Protein AF-A0A0B4X279-F1 (afdb_monomer)

Organism: NCBI:txid1041138

Secondary structure (DSSP, 8-state):
-HHHHHHHS-----S-HHHHHHHHHHHTTT--HHHHHHHHHHHHTTTTSSSSPPPHHHHHHHHHHHHHHHHHHHHHHHHHHHHH---S--TTPPPPPHHHHHHHHHHHHHHHHHHHHT-S-------PPPPPP----TTSS-----HHHHHHHHHHHHHHHHHHHHHHTT---PPP-

pLDDT: mean 76.98, std 12.88, range [5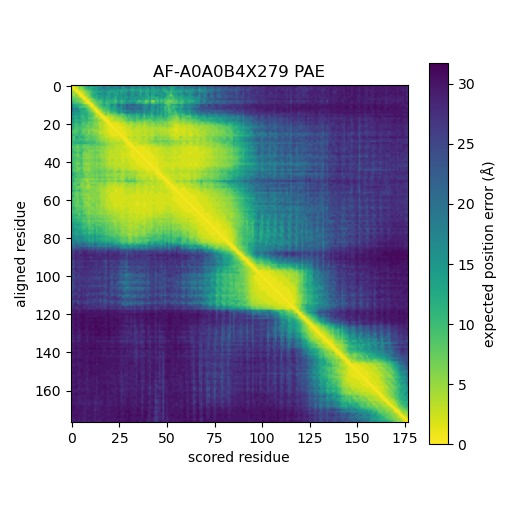1.72, 93.5]

Structure (mmCIF, N/CA/C/O backbone):
data_AF-A0A0B4X279-F1
#
_entry.id   AF-A0A0B4X279-F1
#
loop_
_atom_site.group_PDB
_atom_site.id
_atom_site.type_symbol
_atom_site.label_atom_id
_atom_site.label_alt_id
_atom_site.label_comp_id
_atom_site.label_asym_id
_atom_site.label_entity_id
_atom_site.label_seq_id
_atom_site.pdbx_PDB_ins_code
_atom_site.Cartn_x
_atom_site.Cartn_y
_atom_site.Cartn_z
_atom_site.occupancy
_atom_site.B_iso_or_equiv
_atom_site.auth_seq_id
_atom_site.auth_comp_id
_atom_site.auth_asym_id
_atom_site.auth_atom_id
_atom_site.pdbx_PDB_model_num
ATOM 1 N N . MET A 1 1 ? 5.370 2.046 22.068 1.00 52.22 1 MET A N 1
ATOM 2 C CA . MET A 1 1 ? 4.303 2.571 21.185 1.00 52.22 1 MET A CA 1
ATOM 3 C C . MET A 1 1 ? 2.915 2.264 21.729 1.00 52.22 1 MET A C 1
ATOM 5 O O . MET A 1 1 ? 2.172 3.201 21.957 1.00 52.22 1 MET A O 1
ATOM 9 N N . LEU A 1 2 ? 2.597 1.002 22.043 1.00 52.59 2 LEU A N 1
ATOM 10 C CA . LEU A 1 2 ? 1.295 0.583 22.602 1.00 52.59 2 LEU A CA 1
ATOM 11 C C . LEU A 1 2 ? 0.854 1.378 23.853 1.00 52.59 2 LEU A C 1
ATOM 13 O O . LEU A 1 2 ? -0.317 1.694 24.013 1.00 52.59 2 LEU A O 1
ATOM 17 N N . THR A 1 3 ? 1.808 1.765 24.703 1.00 53.97 3 THR A N 1
ATOM 18 C CA . THR A 1 3 ? 1.578 2.544 25.930 1.00 53.97 3 THR A CA 1
ATOM 19 C C . THR A 1 3 ? 1.065 3.963 25.702 1.00 53.97 3 THR A C 1
ATOM 21 O O . THR A 1 3 ? 0.387 4.492 26.574 1.00 53.97 3 THR A O 1
ATOM 24 N N . ARG A 1 4 ? 1.363 4.588 24.555 1.00 55.28 4 ARG A N 1
ATOM 25 C CA . ARG A 1 4 ? 0.932 5.966 24.273 1.00 55.28 4 ARG A CA 1
ATOM 26 C C . ARG A 1 4 ? -0.546 6.007 23.888 1.00 55.28 4 ARG A C 1
ATOM 28 O O . ARG A 1 4 ? -1.296 6.795 24.445 1.00 55.28 4 ARG A O 1
ATOM 35 N N . LEU A 1 5 ? -0.958 5.058 23.049 1.00 56.53 5 LEU A N 1
ATOM 36 C CA . LEU A 1 5 ? -2.343 4.866 22.617 1.00 56.53 5 LEU A CA 1
ATOM 37 C C . LEU A 1 5 ? -3.265 4.505 23.800 1.00 56.53 5 LEU A C 1
ATOM 39 O O . LEU A 1 5 ? -4.400 4.958 23.867 1.00 56.53 5 LEU A O 1
ATOM 43 N N . LEU A 1 6 ? -2.751 3.758 24.783 1.00 54.53 6 LEU A N 1
ATOM 44 C CA . LEU A 1 6 ? -3.478 3.402 26.009 1.00 54.53 6 LEU A CA 1
ATOM 45 C C . LEU A 1 6 ? -3.715 4.581 26.973 1.00 54.53 6 LEU A C 1
ATOM 47 O O . LEU A 1 6 ? -4.629 4.508 27.787 1.00 54.53 6 LEU A O 1
ATOM 51 N N . ALA A 1 7 ? -2.906 5.643 26.919 1.00 56.16 7 ALA A N 1
ATOM 52 C CA . ALA A 1 7 ? -2.962 6.734 27.898 1.00 56.16 7 ALA A CA 1
ATOM 53 C C . ALA A 1 7 ? -3.964 7.846 27.536 1.00 56.16 7 ALA A C 1
ATOM 55 O O . ALA A 1 7 ? -4.351 8.623 28.404 1.00 56.16 7 ALA A O 1
ATOM 56 N N . THR A 1 8 ? -4.354 7.957 26.262 1.00 61.91 8 THR A N 1
ATOM 57 C CA . THR A 1 8 ? -5.092 9.126 25.746 1.00 61.91 8 THR A CA 1
ATOM 58 C C . THR A 1 8 ? -6.602 8.905 25.650 1.00 61.91 8 THR A C 1
ATOM 60 O O . THR A 1 8 ? -7.356 9.874 25.664 1.00 61.91 8 THR A O 1
ATOM 63 N N . TYR A 1 9 ? -7.065 7.654 25.577 1.00 64.69 9 TYR A N 1
ATOM 64 C CA . TYR A 1 9 ? -8.469 7.358 25.296 1.00 64.69 9 TYR A CA 1
ATOM 65 C C . TYR A 1 9 ? -9.236 6.857 26.530 1.00 64.69 9 TYR A C 1
ATOM 67 O O . TYR A 1 9 ? -8.739 5.977 27.239 1.00 64.69 9 TYR A O 1
ATOM 75 N N . PRO A 1 10 ? -10.477 7.334 26.770 1.00 65.56 10 PRO A N 1
ATOM 76 C CA . PRO A 1 10 ? -11.383 6.701 27.719 1.00 65.56 10 PRO A CA 1
ATOM 77 C C . PRO A 1 10 ? -11.585 5.236 27.316 1.00 65.56 10 PRO A C 1
ATOM 79 O O . PRO A 1 10 ? -12.093 4.912 26.236 1.00 65.56 10 PRO A O 1
ATOM 82 N N . CYS A 1 11 ? -11.119 4.335 28.179 1.00 59.69 11 CYS A N 1
ATOM 83 C CA . CYS A 1 11 ? -11.141 2.906 27.919 1.00 59.69 11 CYS A CA 1
ATOM 84 C C . CYS A 1 11 ? -12.588 2.401 27.886 1.00 59.69 11 CYS A C 1
ATOM 86 O O . CYS A 1 11 ? -13.308 2.501 28.879 1.00 59.69 11 CYS A O 1
ATOM 88 N N . ARG A 1 12 ? -12.984 1.725 26.800 1.00 57.84 12 ARG A N 1
ATOM 89 C CA . ARG A 1 12 ? -13.910 0.595 26.950 1.00 57.84 12 ARG A CA 1
ATOM 90 C C . ARG A 1 12 ? -13.138 -0.440 27.756 1.00 57.84 12 ARG A C 1
ATOM 92 O O . ARG A 1 12 ? -12.231 -1.046 27.197 1.00 57.84 12 ARG A O 1
ATOM 99 N N . ALA A 1 13 ? -13.394 -0.546 29.059 1.00 54.19 13 ALA A N 1
ATOM 100 C CA . ALA A 1 13 ? -12.680 -1.472 29.932 1.00 54.19 13 ALA A CA 1
ATOM 101 C C . ALA A 1 13 ? -12.715 -2.880 29.312 1.00 54.19 13 ALA A C 1
ATOM 103 O O . ALA A 1 13 ? -13.797 -3.465 29.210 1.00 54.19 13 ALA A O 1
ATOM 104 N N . PRO A 1 14 ? -11.579 -3.418 28.834 1.00 60.72 14 PRO A N 1
ATOM 105 C CA . PRO A 1 14 ? -11.569 -4.774 28.336 1.00 60.72 14 PRO A CA 1
ATOM 106 C C . PRO A 1 14 ? -11.677 -5.699 29.544 1.00 60.72 14 PRO A C 1
ATOM 108 O O . PRO A 1 14 ? -10.867 -5.620 30.465 1.00 60.72 14 PRO A O 1
ATOM 111 N N . SER A 1 15 ? -12.682 -6.571 29.540 1.00 64.31 15 SER A N 1
ATOM 112 C CA . SER A 1 15 ? -12.914 -7.529 30.624 1.00 64.31 15 SER A CA 1
ATOM 113 C C . SER A 1 15 ? -11.709 -8.452 30.850 1.00 64.31 15 SER A C 1
ATOM 115 O O . SER A 1 15 ? -11.505 -8.913 31.967 1.00 64.31 15 SER A O 1
ATOM 117 N N . ASP A 1 16 ? -10.889 -8.681 29.812 1.00 70.75 16 ASP A N 1
ATOM 118 C CA . ASP A 1 16 ? -9.651 -9.453 29.906 1.00 70.75 16 ASP A CA 1
ATOM 119 C C . ASP A 1 16 ? -8.557 -8.947 28.939 1.00 70.75 16 ASP A C 1
ATOM 121 O O . ASP A 1 16 ? -8.625 -9.106 27.715 1.00 70.75 16 ASP A O 1
ATOM 125 N N . PHE A 1 17 ? -7.496 -8.347 29.487 1.00 67.06 17 PHE A N 1
ATOM 126 C CA . PHE A 1 17 ? -6.356 -7.843 28.710 1.00 67.06 17 PHE A CA 1
ATOM 127 C C . PHE A 1 17 ? -5.550 -8.954 28.016 1.00 67.06 17 PHE A C 1
ATOM 129 O O . PHE A 1 17 ? -4.845 -8.677 27.038 1.00 67.06 17 PHE A O 1
ATOM 136 N N . ARG A 1 18 ? -5.650 -10.208 28.484 1.00 74.69 18 ARG A N 1
ATOM 137 C CA . ARG A 1 18 ? -4.920 -11.352 27.908 1.00 74.69 18 ARG A CA 1
ATOM 138 C C . ARG A 1 18 ? -5.432 -11.714 26.517 1.00 74.69 18 ARG A C 1
ATOM 140 O O . ARG A 1 18 ? -4.642 -12.148 25.686 1.00 74.69 18 ARG A O 1
ATOM 147 N N . LEU A 1 19 ? -6.717 -11.480 26.256 1.00 75.56 19 LEU A N 1
ATOM 148 C CA . LEU A 1 19 ? -7.356 -11.726 24.960 1.00 75.56 19 LEU A CA 1
ATOM 149 C C . LEU A 1 19 ? -7.201 -10.539 24.005 1.00 75.56 19 LEU A C 1
ATOM 151 O O . LEU A 1 19 ? -7.078 -10.705 22.793 1.00 75.56 19 LEU A O 1
ATOM 155 N N . VAL A 1 20 ? -7.152 -9.330 24.557 1.00 77.12 20 VAL A N 1
ATOM 156 C CA . VAL A 1 20 ? -7.098 -8.097 23.769 1.00 77.12 20 VAL A CA 1
ATOM 157 C C . VAL A 1 20 ? -5.705 -7.842 23.193 1.00 77.12 20 VAL A C 1
ATOM 159 O O . VAL A 1 20 ? -5.577 -7.422 22.042 1.00 77.12 20 VAL A O 1
ATOM 162 N N . LYS A 1 21 ? -4.641 -8.135 23.948 1.00 81.75 21 LYS A N 1
ATOM 163 C CA . LYS A 1 21 ? -3.261 -7.905 23.494 1.00 81.75 21 LYS A CA 1
ATOM 164 C C . LYS A 1 21 ? -2.910 -8.682 22.208 1.00 81.75 21 LYS A C 1
ATOM 166 O O . LYS A 1 21 ? -2.405 -8.039 21.288 1.00 81.75 21 LYS A O 1
ATOM 171 N N . PRO A 1 22 ? -3.186 -9.997 22.077 1.00 87.38 22 PRO A N 1
ATOM 172 C CA . PRO A 1 22 ? -2.957 -10.729 20.830 1.00 87.38 22 PRO A CA 1
ATOM 173 C C . PRO A 1 22 ? -3.693 -10.129 19.628 1.00 87.38 22 PRO A C 1
ATOM 175 O O . PRO A 1 22 ? -3.098 -10.001 18.561 1.00 87.38 22 PRO A O 1
ATOM 178 N N . ALA A 1 23 ? -4.940 -9.685 19.810 1.00 84.88 23 ALA A N 1
ATOM 179 C CA . ALA A 1 23 ? -5.727 -9.090 18.733 1.00 84.88 23 ALA A CA 1
ATOM 180 C C . ALA A 1 23 ? -5.094 -7.792 18.195 1.00 84.88 23 ALA A C 1
ATOM 182 O O . ALA A 1 23 ? -5.003 -7.605 16.982 1.00 84.88 23 ALA A O 1
ATOM 183 N N . TYR A 1 24 ? -4.578 -6.922 19.071 1.00 86.38 24 TYR A N 1
ATOM 184 C CA . TYR A 1 24 ? -3.820 -5.743 18.630 1.00 86.38 24 TYR A CA 1
ATOM 185 C C . TYR A 1 24 ? -2.495 -6.111 17.960 1.00 86.38 24 TYR A C 1
ATOM 187 O O . TYR A 1 24 ? -2.127 -5.489 16.967 1.00 86.38 24 TYR A O 1
ATOM 195 N N . MET A 1 25 ? -1.778 -7.118 18.471 1.00 88.31 25 MET A N 1
ATOM 196 C CA . MET A 1 25 ? -0.530 -7.579 17.849 1.00 88.31 25 MET A CA 1
ATOM 197 C C . MET A 1 25 ? -0.771 -8.087 16.424 1.00 88.31 25 MET A C 1
ATOM 199 O O . MET A 1 25 ? 0.003 -7.758 15.530 1.00 88.31 25 MET A O 1
ATOM 203 N N . GLN A 1 26 ? -1.868 -8.814 16.202 1.00 88.62 26 GLN A N 1
ATOM 204 C CA . GLN A 1 26 ? -2.280 -9.272 14.876 1.00 88.62 26 GLN A CA 1
ATOM 205 C C . GLN A 1 26 ? -2.682 -8.103 13.964 1.00 88.62 26 GLN A C 1
ATOM 207 O O . GLN A 1 26 ? -2.281 -8.059 12.804 1.00 88.62 26 GLN A O 1
ATOM 212 N N . ALA A 1 27 ? -3.411 -7.109 14.482 1.00 87.38 27 ALA A N 1
ATOM 213 C CA . ALA A 1 27 ? -3.758 -5.912 13.713 1.00 87.38 27 ALA A CA 1
ATOM 214 C C . ALA A 1 27 ? -2.510 -5.146 13.229 1.00 87.38 27 ALA A C 1
ATOM 216 O O . ALA A 1 27 ? -2.494 -4.623 12.114 1.00 87.38 27 ALA A O 1
ATOM 217 N N . MET A 1 28 ? -1.444 -5.129 14.034 1.00 87.81 28 MET A N 1
ATOM 218 C CA . MET A 1 28 ? -0.168 -4.482 13.704 1.00 87.81 28 MET A CA 1
ATOM 219 C C . MET A 1 28 ? 0.800 -5.377 12.914 1.00 87.81 28 MET A C 1
ATOM 221 O O . MET A 1 28 ? 1.911 -4.947 12.592 1.00 87.81 28 MET A O 1
ATOM 225 N N . GLU A 1 29 ? 0.420 -6.610 12.579 1.00 88.75 29 GLU A N 1
ATOM 226 C CA . GLU A 1 29 ? 1.303 -7.521 11.859 1.00 88.75 29 GLU A CA 1
ATOM 227 C C . GLU A 1 29 ? 1.608 -6.987 10.446 1.00 88.75 29 GLU A C 1
ATOM 229 O O . GLU A 1 29 ? 0.699 -6.642 9.681 1.00 88.75 29 GLU A O 1
ATOM 234 N N . LYS A 1 30 ? 2.907 -6.935 10.103 1.00 86.00 30 LYS A N 1
ATOM 235 C CA . LYS A 1 30 ? 3.452 -6.437 8.820 1.00 86.00 30 LYS A CA 1
ATOM 236 C C . LYS A 1 30 ? 3.119 -4.969 8.517 1.00 86.00 30 LYS A C 1
ATOM 238 O O . LYS A 1 30 ? 3.164 -4.548 7.363 1.00 86.00 30 LYS A O 1
ATOM 243 N N . VAL A 1 31 ? 2.820 -4.178 9.545 1.00 86.44 31 VAL A N 1
ATOM 244 C CA . VAL A 1 31 ? 2.553 -2.743 9.413 1.00 86.44 31 VAL A CA 1
ATOM 245 C C . VAL A 1 31 ? 3.850 -1.947 9.567 1.00 86.44 31 VAL A C 1
ATOM 247 O O . VAL A 1 31 ? 4.677 -2.239 10.430 1.00 86.44 31 VAL A O 1
ATOM 250 N N . SER A 1 32 ? 4.042 -0.923 8.730 1.00 88.25 32 SER A N 1
ATOM 251 C CA . SER A 1 32 ? 5.176 -0.006 8.865 1.00 88.25 32 SER A CA 1
ATOM 252 C C . SER A 1 32 ? 4.962 0.962 10.032 1.00 88.25 32 SER A C 1
ATOM 254 O O . SER A 1 32 ? 3.840 1.373 10.331 1.00 88.25 32 SER A O 1
ATOM 256 N N . GLN A 1 33 ? 6.047 1.394 10.675 1.00 89.12 33 GLN A N 1
ATOM 257 C CA . GLN A 1 33 ? 5.966 2.369 11.766 1.00 89.12 33 GLN A CA 1
ATOM 258 C C . GLN A 1 33 ? 5.299 3.687 11.323 1.00 89.12 33 GLN A C 1
ATOM 260 O O . GLN A 1 33 ? 4.555 4.289 12.092 1.00 89.12 33 GLN A O 1
ATOM 265 N N . TYR A 1 34 ? 5.519 4.099 10.070 1.00 89.81 34 TYR A N 1
ATOM 266 C CA . TYR A 1 34 ? 4.869 5.265 9.468 1.00 89.81 34 TYR A CA 1
ATOM 267 C C . TYR A 1 34 ? 3.342 5.123 9.427 1.00 89.81 34 TYR A C 1
ATOM 269 O O . TYR A 1 34 ? 2.631 6.027 9.862 1.00 89.81 34 TYR A O 1
ATOM 277 N N . ALA A 1 35 ? 2.841 3.976 8.957 1.00 89.94 35 ALA A N 1
ATOM 278 C CA . ALA A 1 35 ? 1.406 3.735 8.847 1.00 89.94 35 ALA A CA 1
ATOM 279 C C . ALA A 1 35 ? 0.715 3.764 10.214 1.00 89.94 35 ALA A C 1
ATOM 281 O O . ALA A 1 35 ? -0.380 4.305 10.338 1.00 89.94 35 ALA A O 1
ATOM 282 N N . L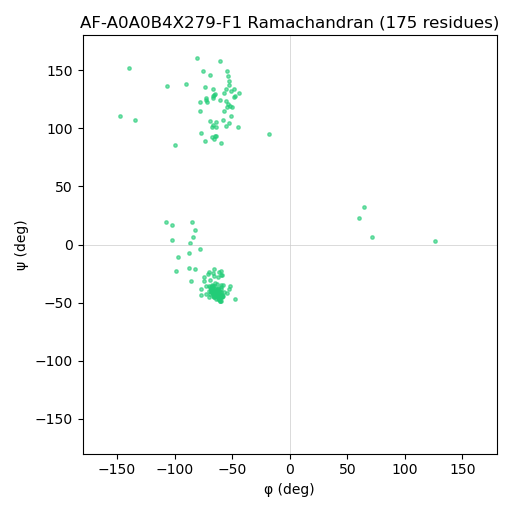EU A 1 36 ? 1.380 3.239 11.247 1.00 90.69 36 LEU A N 1
ATOM 283 C CA . LEU A 1 36 ? 0.864 3.271 12.612 1.00 90.69 36 LEU A CA 1
ATOM 284 C C . LEU A 1 36 ? 0.755 4.706 13.152 1.00 90.69 36 LEU A C 1
ATOM 286 O O . LEU A 1 36 ? -0.268 5.053 13.735 1.00 90.69 36 LEU A O 1
ATOM 290 N N . PHE A 1 37 ? 1.772 5.544 12.935 1.00 91.12 37 PHE A N 1
ATOM 291 C CA . PHE A 1 37 ? 1.756 6.935 13.401 1.00 91.12 37 PHE A CA 1
ATOM 292 C C . PHE A 1 37 ? 0.708 7.794 12.695 1.00 91.12 37 PHE A C 1
ATOM 294 O O . PHE A 1 37 ? 0.016 8.579 13.341 1.00 91.12 37 PHE A O 1
ATOM 301 N N . GLU A 1 38 ? 0.572 7.659 11.377 1.00 92.31 38 GLU A N 1
ATOM 302 C CA . GLU A 1 38 ? -0.458 8.389 10.635 1.00 92.31 38 GLU A CA 1
ATOM 303 C C . GLU A 1 38 ? -1.865 7.882 10.978 1.00 92.31 38 GLU A C 1
ATOM 305 O O . GLU A 1 38 ? -2.784 8.685 11.134 1.00 92.31 38 GLU A O 1
ATOM 310 N N . ALA A 1 39 ? -2.044 6.573 11.193 1.00 91.38 39 ALA A N 1
ATOM 311 C CA . ALA A 1 39 ? -3.309 6.035 11.688 1.00 91.38 39 ALA A CA 1
ATOM 312 C C . ALA A 1 39 ? -3.652 6.601 13.077 1.00 91.38 39 ALA A C 1
ATOM 314 O O . ALA A 1 39 ? -4.757 7.101 13.275 1.00 91.38 39 ALA A O 1
ATOM 315 N N . GLU A 1 40 ? -2.700 6.615 14.016 1.00 88.88 40 GLU A N 1
ATOM 316 C CA . GLU A 1 40 ? -2.869 7.223 15.344 1.00 88.88 40 GLU A CA 1
ATOM 317 C C . GLU A 1 40 ? -3.233 8.712 15.241 1.00 88.88 40 GLU A C 1
ATOM 319 O O . GLU A 1 40 ? -4.160 9.181 15.905 1.00 88.88 40 GLU A O 1
ATOM 324 N N . ARG A 1 41 ? -2.557 9.468 14.368 1.00 90.50 41 ARG A N 1
ATOM 325 C CA . ARG A 1 41 ? -2.855 10.885 14.128 1.00 90.50 41 ARG A CA 1
ATOM 326 C C . ARG A 1 41 ? -4.286 11.094 13.632 1.00 90.50 41 ARG A C 1
ATOM 328 O O . ARG A 1 41 ? -4.966 11.995 14.120 1.00 90.50 41 ARG A O 1
ATOM 335 N N . ARG A 1 42 ? -4.759 10.269 12.696 1.00 90.50 42 ARG A N 1
ATOM 336 C CA . ARG A 1 42 ? -6.125 10.358 12.152 1.00 90.50 42 ARG A CA 1
ATOM 337 C C . ARG A 1 42 ? -7.177 9.978 13.190 1.00 90.50 42 ARG A C 1
ATOM 339 O O . ARG A 1 42 ? -8.188 10.664 13.306 1.00 90.50 42 ARG A O 1
ATOM 346 N N . ILE A 1 43 ? -6.924 8.946 13.994 1.00 89.31 43 ILE A N 1
ATOM 347 C CA . ILE A 1 43 ? -7.818 8.557 15.095 1.00 89.31 43 ILE A CA 1
ATOM 348 C C . ILE A 1 43 ? -7.912 9.693 16.128 1.00 89.31 43 ILE A C 1
ATOM 350 O O . ILE A 1 43 ? -9.013 10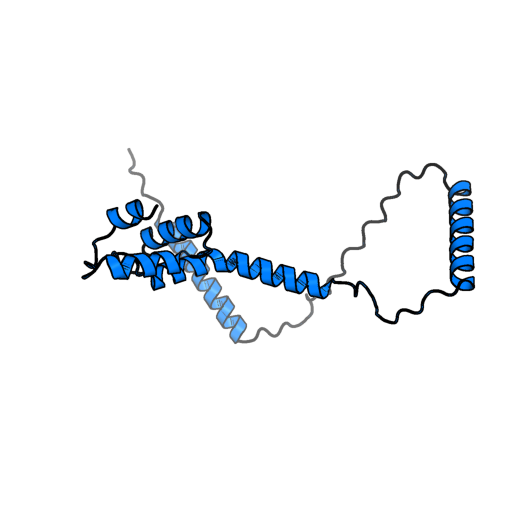.040 16.552 1.00 89.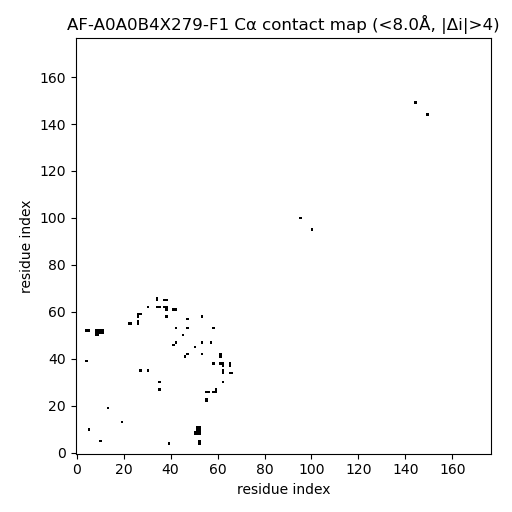31 43 ILE A O 1
ATOM 354 N N . ASN A 1 44 ? -6.796 10.350 16.462 1.00 86.69 44 ASN A N 1
ATOM 355 C CA . ASN A 1 44 ? -6.787 11.546 17.317 1.00 86.69 44 ASN A CA 1
ATOM 356 C C . ASN A 1 44 ? -7.564 12.730 16.710 1.00 86.69 44 ASN A C 1
ATOM 358 O O . ASN A 1 44 ? -8.126 13.540 17.440 1.00 86.69 44 ASN A O 1
ATOM 362 N N . GLN A 1 45 ? -7.649 12.814 15.381 1.00 89.56 45 GLN A N 1
ATOM 363 C CA . GLN A 1 45 ? -8.463 13.793 14.650 1.00 89.56 45 GLN A CA 1
ATOM 364 C C . GLN A 1 45 ? -9.927 13.355 14.472 1.00 89.56 45 GLN A C 1
ATOM 366 O O . GLN A 1 45 ? -10.631 13.889 13.617 1.00 89.56 45 GLN A O 1
ATOM 371 N N . ASN A 1 46 ? -10.398 12.402 15.280 1.00 87.00 46 ASN A N 1
ATOM 372 C CA . ASN A 1 46 ? -11.767 11.892 15.264 1.0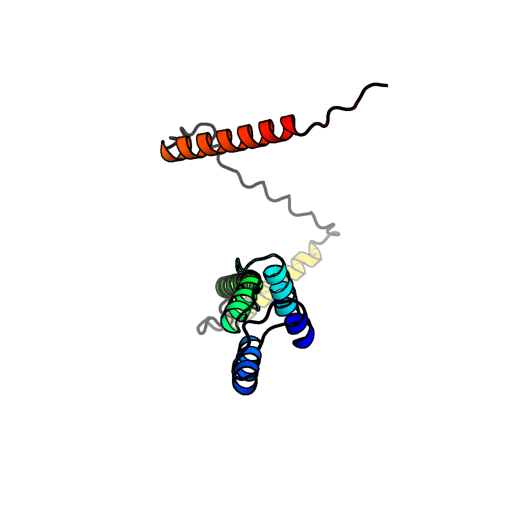0 87.00 46 ASN A CA 1
ATOM 373 C C . ASN A 1 46 ? -12.159 11.160 13.961 1.00 87.00 46 ASN A C 1
ATOM 375 O O . ASN A 1 46 ? -13.326 11.162 13.574 1.00 87.00 46 ASN A O 1
ATOM 379 N N . ALA A 1 47 ? -11.216 10.486 13.289 1.00 87.50 47 ALA A N 1
ATOM 380 C CA . ALA A 1 47 ? -11.516 9.706 12.078 1.00 87.50 47 ALA A CA 1
ATOM 381 C C . ALA A 1 47 ? -12.503 8.543 12.305 1.00 87.50 47 ALA A C 1
ATOM 383 O O . ALA A 1 47 ? -13.160 8.112 11.362 1.00 87.50 47 ALA A O 1
ATOM 384 N N . LEU A 1 48 ? -12.617 8.039 13.539 1.00 86.00 48 LEU A N 1
ATOM 385 C CA . LEU A 1 48 ? -13.568 6.980 13.903 1.00 86.00 48 LEU A CA 1
ATOM 386 C C . LEU A 1 48 ? -14.951 7.517 14.304 1.00 86.00 48 LEU A C 1
ATOM 388 O O . LEU A 1 48 ? -15.874 6.737 14.515 1.00 86.00 48 LEU A O 1
ATOM 392 N N . GLY A 1 49 ? -15.109 8.840 14.432 1.00 86.62 49 GLY A N 1
ATOM 393 C CA . GLY A 1 49 ? -16.358 9.465 14.874 1.00 86.62 49 GLY A CA 1
ATOM 394 C C . GLY A 1 49 ? -16.680 9.263 16.359 1.00 86.62 49 GLY A C 1
ATOM 395 O O . GLY A 1 49 ? -17.759 9.651 16.805 1.00 86.62 49 GLY A O 1
ATOM 396 N N . HIS A 1 50 ? -15.765 8.676 17.134 1.00 84.69 50 HIS A N 1
ATOM 397 C CA . HIS A 1 50 ? -15.907 8.491 18.570 1.00 84.69 50 HIS A CA 1
ATOM 398 C C . HIS A 1 50 ? -14.602 8.759 19.324 1.00 84.69 50 HIS A C 1
ATOM 400 O O . HIS A 1 50 ? -13.506 8.496 18.833 1.00 84.69 50 HIS A O 1
ATOM 406 N N . GLY A 1 51 ? -14.734 9.189 20.580 1.00 80.62 51 GLY A N 1
ATOM 407 C CA . GLY A 1 51 ? -13.607 9.396 21.493 1.00 80.62 51 GLY A CA 1
ATOM 408 C C . GLY A 1 51 ? -13.133 8.138 22.225 1.00 80.62 51 GLY A C 1
ATOM 409 O O . GLY A 1 51 ? -12.317 8.257 23.127 1.00 80.62 51 GLY A O 1
ATOM 410 N N . PHE A 1 52 ? -13.653 6.948 21.909 1.00 82.69 52 PHE A N 1
ATOM 411 C CA . PHE A 1 52 ? -13.223 5.696 22.546 1.00 82.69 52 PHE A CA 1
ATOM 412 C C . PHE A 1 52 ? -11.927 5.145 21.955 1.00 82.69 52 PHE A C 1
ATOM 414 O O . PHE A 1 52 ? -11.567 5.445 20.817 1.00 82.69 52 PHE A O 1
ATOM 421 N N . MET A 1 53 ? -11.270 4.276 22.728 1.00 83.81 53 MET A N 1
ATOM 422 C CA . MET A 1 53 ? -10.104 3.523 22.270 1.00 83.81 53 MET A CA 1
ATOM 423 C C . MET A 1 53 ? -10.448 2.704 21.009 1.00 83.81 53 MET A C 1
ATOM 425 O O . MET A 1 53 ? -11.458 1.994 21.026 1.00 83.81 53 MET A O 1
ATOM 429 N N . PRO A 1 54 ? -9.635 2.783 19.936 1.00 87.75 54 PRO A N 1
ATOM 430 C CA . PRO A 1 54 ? -9.914 2.090 18.682 1.00 87.75 54 PRO A CA 1
ATOM 431 C C . PRO A 1 54 ? -9.813 0.584 18.876 1.00 87.75 54 PRO A C 1
ATOM 433 O O . PRO A 1 54 ? -8.787 0.104 19.337 1.00 87.75 54 PRO A O 1
ATOM 436 N N . SER A 1 55 ? -10.828 -0.179 18.485 1.00 88.56 55 SER A N 1
ATOM 437 C CA . SER A 1 55 ? -10.735 -1.640 18.450 1.00 88.56 55 SER A CA 1
ATOM 438 C C . SER A 1 55 ? -9.619 -2.109 17.497 1.00 88.56 55 SER A C 1
ATOM 440 O O . SER A 1 55 ? -9.252 -1.385 16.566 1.00 88.56 55 SER A O 1
ATOM 442 N N . PRO A 1 56 ? -9.082 -3.335 17.663 1.00 88.75 56 PRO A N 1
ATOM 443 C CA . PRO A 1 56 ? -8.057 -3.867 16.762 1.00 88.75 56 PRO A CA 1
ATOM 444 C C . PRO A 1 56 ? -8.455 -3.806 15.277 1.00 88.75 56 PRO A C 1
ATOM 446 O O . PRO A 1 56 ? -7.628 -3.481 14.427 1.00 88.75 56 PRO A O 1
ATOM 449 N N . SER A 1 57 ? -9.731 -4.058 14.970 1.00 89.00 57 SER A N 1
ATOM 450 C CA . SER A 1 57 ? -10.282 -3.995 13.613 1.00 89.00 57 SER A CA 1
ATOM 451 C C . SER A 1 57 ? -10.341 -2.566 13.071 1.00 89.00 57 SER A C 1
ATOM 453 O O . SER A 1 57 ? -9.979 -2.330 11.921 1.00 89.00 57 SER A O 1
ATOM 455 N N . GLU A 1 58 ? -10.752 -1.599 13.897 1.00 90.75 58 GLU A N 1
ATOM 456 C CA . GLU A 1 58 ? -10.777 -0.177 13.524 1.00 90.75 58 GLU A CA 1
ATOM 457 C C . GLU A 1 58 ? -9.364 0.360 13.295 1.00 90.75 58 GLU A C 1
ATOM 459 O O . GLU A 1 58 ? -9.118 1.043 12.301 1.00 90.75 58 GLU A O 1
ATOM 464 N N . LEU A 1 59 ? -8.416 -0.000 14.167 1.00 90.38 59 LEU A N 1
ATOM 465 C CA . LEU A 1 59 ? -7.008 0.343 13.990 1.00 90.38 59 LEU A CA 1
ATOM 466 C C . LEU A 1 59 ? -6.476 -0.227 12.671 1.00 90.38 59 LEU A C 1
ATOM 468 O O . LEU A 1 59 ? -5.820 0.491 11.916 1.00 90.38 59 LEU A O 1
ATOM 472 N N . ARG A 1 60 ? -6.796 -1.492 12.366 1.00 92.44 60 ARG A N 1
ATOM 473 C CA . ARG A 1 60 ? -6.393 -2.115 11.104 1.00 92.44 60 ARG A CA 1
ATOM 474 C C . ARG A 1 60 ? -6.981 -1.390 9.897 1.00 92.44 60 ARG A C 1
ATOM 476 O O . ARG A 1 60 ? -6.239 -1.078 8.974 1.00 92.44 60 ARG A O 1
ATOM 483 N N . GLY A 1 61 ? -8.270 -1.057 9.935 1.00 92.25 61 GLY A N 1
ATOM 484 C CA . GLY A 1 61 ? -8.924 -0.310 8.862 1.00 92.25 61 GLY A CA 1
ATOM 485 C C . GLY A 1 61 ? -8.283 1.059 8.613 1.00 92.25 61 GLY A C 1
ATOM 486 O O . GLY A 1 61 ? -8.069 1.438 7.463 1.00 92.25 61 GLY A O 1
ATOM 487 N N . GLN A 1 62 ? -7.901 1.781 9.672 1.00 92.44 62 GLN A N 1
ATOM 488 C CA . GLN A 1 62 ? -7.207 3.069 9.532 1.00 92.44 62 GLN A CA 1
ATOM 489 C C . GLN A 1 62 ? -5.794 2.916 8.961 1.00 92.44 62 GLN A C 1
ATOM 491 O O . GLN A 1 62 ? -5.381 3.712 8.118 1.00 92.44 62 GLN A O 1
ATOM 496 N N . ILE A 1 63 ? -5.066 1.879 9.378 1.00 92.81 63 ILE A N 1
ATOM 497 C CA . ILE A 1 63 ? -3.755 1.540 8.816 1.00 92.81 63 ILE A CA 1
ATOM 498 C C . ILE A 1 63 ? -3.878 1.224 7.321 1.00 92.81 63 ILE A C 1
ATOM 500 O O . ILE A 1 63 ? -3.127 1.775 6.515 1.00 92.81 63 ILE A O 1
ATOM 504 N N . ASP A 1 64 ? -4.837 0.380 6.941 1.00 92.88 64 ASP A N 1
ATOM 505 C CA . ASP A 1 64 ? -5.052 -0.008 5.547 1.00 92.88 64 ASP A CA 1
ATOM 506 C C . ASP A 1 64 ? -5.443 1.213 4.694 1.00 92.88 64 ASP A C 1
ATOM 508 O O . ASP A 1 64 ? -4.917 1.386 3.595 1.00 92.88 64 ASP A O 1
ATOM 512 N N . HIS A 1 65 ? -6.259 2.126 5.227 1.00 92.81 65 HIS A N 1
ATOM 513 C CA . HIS A 1 65 ? -6.623 3.373 4.549 1.00 92.81 65 HIS A CA 1
ATOM 514 C C . HIS A 1 65 ? -5.440 4.344 4.374 1.00 92.81 65 HIS A C 1
ATOM 516 O O . HIS A 1 65 ? -5.327 5.026 3.357 1.00 92.81 65 HIS A O 1
ATOM 522 N N . VAL A 1 66 ? -4.519 4.415 5.341 1.00 93.50 66 VAL A N 1
ATOM 523 C CA . VAL A 1 66 ? -3.267 5.182 5.191 1.00 93.50 66 VAL A CA 1
ATOM 524 C C . VAL A 1 66 ? -2.355 4.551 4.134 1.00 93.50 66 VAL A C 1
ATOM 526 O O . VAL A 1 66 ? -1.672 5.266 3.399 1.00 93.50 66 VAL A O 1
ATOM 529 N N . MET A 1 67 ? -2.345 3.222 4.036 1.00 92.75 67 MET A N 1
ATOM 530 C CA . MET A 1 67 ? -1.507 2.483 3.090 1.00 92.75 67 MET A CA 1
ATOM 531 C C . MET A 1 67 ? -2.093 2.401 1.675 1.00 92.75 67 MET A C 1
ATOM 533 O O . MET A 1 67 ? -1.340 2.203 0.719 1.00 92.75 67 MET A O 1
ATOM 537 N N . GLU A 1 68 ? -3.400 2.596 1.516 1.00 93.19 68 GLU A N 1
ATOM 538 C CA . GLU A 1 68 ? -4.131 2.523 0.247 1.00 93.19 68 GLU A CA 1
ATOM 539 C C . GLU A 1 68 ? -3.458 3.293 -0.911 1.00 93.19 68 GLU A C 1
ATOM 541 O O . GLU A 1 68 ? -3.246 2.687 -1.967 1.00 93.19 68 GLU A O 1
ATOM 546 N N . PRO A 1 69 ? -3.000 4.554 -0.753 1.00 90.69 69 PRO A N 1
ATOM 547 C CA . PRO A 1 69 ? -2.349 5.285 -1.842 1.00 90.69 69 PRO A CA 1
ATOM 548 C C . PRO A 1 69 ? -1.022 4.656 -2.283 1.00 90.69 69 PRO A C 1
ATOM 550 O O . PRO A 1 69 ? -0.657 4.722 -3.458 1.00 90.69 69 PRO A O 1
ATOM 553 N N . PHE A 1 70 ? -0.279 4.045 -1.357 1.00 89.56 70 PHE A N 1
ATOM 554 C CA . PHE A 1 70 ? 0.981 3.371 -1.671 1.00 89.56 70 PHE A CA 1
ATOM 555 C C . PHE A 1 70 ? 0.729 2.060 -2.412 1.00 89.56 70 PHE A C 1
ATOM 557 O O . PHE A 1 70 ? 1.378 1.796 -3.424 1.00 89.56 70 PHE A O 1
ATOM 564 N N . LEU A 1 71 ? -0.264 1.288 -1.963 1.00 88.88 71 LEU A N 1
ATOM 565 C CA . LEU A 1 71 ? -0.695 0.060 -2.632 1.00 88.88 71 LEU A CA 1
ATOM 566 C C . LEU A 1 71 ? -1.238 0.346 -4.036 1.00 88.88 71 LEU A C 1
ATOM 568 O O . LEU A 1 71 ? -0.971 -0.407 -4.972 1.00 88.88 71 LEU A O 1
ATOM 572 N N . GLU A 1 72 ? -1.964 1.450 -4.217 1.00 90.88 72 GLU A N 1
ATOM 57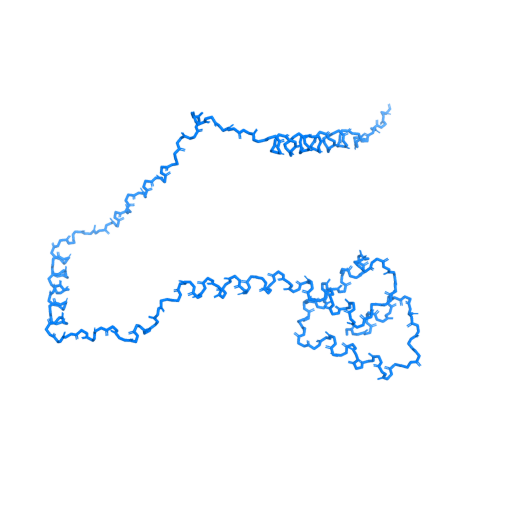3 C CA . GLU A 1 72 ? -2.454 1.864 -5.529 1.00 90.88 72 GLU A CA 1
ATOM 574 C C . GLU A 1 72 ? -1.305 2.260 -6.466 1.00 90.88 72 GLU A C 1
ATOM 576 O O . GLU A 1 72 ? -1.277 1.833 -7.623 1.00 90.88 72 GLU A O 1
ATOM 581 N N . ARG A 1 73 ? -0.321 3.025 -5.974 1.00 90.00 73 ARG A N 1
ATOM 582 C CA . ARG A 1 73 ? 0.894 3.349 -6.741 1.00 90.00 73 ARG A CA 1
ATOM 583 C C . ARG A 1 73 ? 1.651 2.093 -7.143 1.00 90.00 73 ARG A C 1
ATOM 585 O O . ARG A 1 73 ? 2.040 1.973 -8.300 1.00 90.00 73 ARG A O 1
ATOM 592 N N . GLU A 1 74 ? 1.816 1.145 -6.227 1.00 88.81 74 GLU A N 1
ATOM 593 C CA . GLU A 1 74 ? 2.476 -0.122 -6.525 1.00 88.81 74 GLU A CA 1
ATOM 594 C C . GLU A 1 74 ? 1.684 -0.937 -7.557 1.00 88.81 74 GLU A C 1
ATOM 596 O O . GLU A 1 74 ? 2.260 -1.471 -8.504 1.00 88.81 74 GLU A O 1
ATOM 601 N N . ARG A 1 75 ? 0.352 -0.983 -7.441 1.00 90.19 75 ARG A N 1
ATOM 602 C CA . ARG A 1 75 ? -0.519 -1.645 -8.420 1.00 90.19 75 ARG A CA 1
ATOM 603 C C . ARG A 1 75 ? -0.386 -1.011 -9.805 1.00 90.19 75 ARG A C 1
ATOM 605 O O . ARG A 1 75 ? -0.258 -1.742 -10.786 1.00 90.19 75 ARG A O 1
ATOM 612 N N . ARG A 1 76 ? -0.379 0.324 -9.890 1.00 88.69 76 ARG A N 1
ATOM 613 C CA . ARG A 1 76 ? -0.162 1.058 -11.148 1.00 88.69 76 ARG A CA 1
ATOM 614 C C . ARG A 1 76 ? 1.224 0.777 -11.721 1.00 88.69 76 ARG A C 1
ATOM 616 O O . ARG A 1 76 ? 1.312 0.418 -12.888 1.00 88.69 76 ARG A O 1
ATOM 623 N N . ALA A 1 77 ? 2.272 0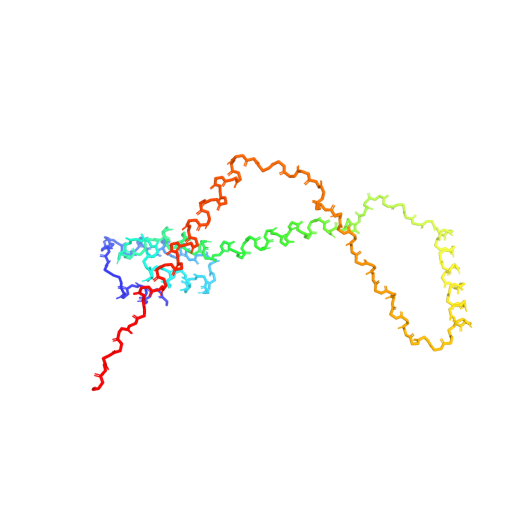.843 -10.903 1.00 87.88 77 ALA A N 1
ATOM 624 C CA . ALA A 1 77 ? 3.639 0.554 -11.327 1.00 87.88 77 ALA A CA 1
ATOM 625 C C . ALA A 1 77 ? 3.790 -0.890 -11.828 1.00 87.88 77 ALA A C 1
ATOM 627 O O . ALA A 1 77 ? 4.425 -1.124 -12.849 1.00 87.88 77 ALA A O 1
ATOM 628 N N . ARG A 1 78 ? 3.152 -1.867 -11.171 1.00 86.75 78 ARG A N 1
ATOM 629 C CA . ARG A 1 78 ? 3.122 -3.264 -11.634 1.00 86.75 78 ARG A CA 1
ATOM 630 C C . ARG A 1 78 ? 2.359 -3.417 -12.950 1.00 86.75 78 ARG A C 1
ATOM 632 O O . ARG A 1 78 ? 2.792 -4.177 -13.811 1.00 86.75 78 ARG A O 1
ATOM 639 N N . ALA A 1 79 ? 1.233 -2.726 -13.120 1.00 86.25 79 ALA A N 1
ATOM 640 C CA . ALA A 1 79 ? 0.476 -2.744 -14.373 1.00 86.25 79 ALA A CA 1
ATOM 641 C C . ALA A 1 79 ? 1.267 -2.100 -15.524 1.00 86.25 79 ALA A C 1
ATOM 643 O O . ALA A 1 79 ? 1.309 -2.639 -16.627 1.00 86.25 79 ALA A O 1
ATOM 644 N N . GLU A 1 80 ? 1.948 -0.990 -15.251 1.00 84.94 80 GLU A N 1
ATOM 645 C CA . GLU A 1 80 ? 2.827 -0.310 -16.197 1.00 84.94 80 GLU A CA 1
ATOM 646 C C . GLU A 1 80 ? 4.048 -1.166 -16.553 1.00 84.94 80 GLU A C 1
ATOM 648 O O . GLU A 1 80 ? 4.350 -1.354 -17.731 1.00 84.94 80 GLU A O 1
ATOM 653 N N . ALA A 1 81 ? 4.683 -1.780 -15.554 1.00 84.94 81 ALA A N 1
ATOM 654 C CA . ALA A 1 81 ? 5.774 -2.722 -15.755 1.00 84.94 81 ALA A CA 1
ATOM 655 C C . ALA A 1 81 ? 5.336 -3.917 -16.606 1.00 84.94 81 ALA A C 1
ATOM 657 O O . ALA A 1 81 ? 6.094 -4.334 -17.465 1.00 84.94 81 ALA A O 1
ATOM 658 N N . LYS A 1 82 ? 4.113 -4.438 -16.440 1.00 81.31 82 LYS A N 1
ATOM 659 C CA . LYS A 1 82 ? 3.571 -5.487 -17.323 1.00 81.31 82 LYS A CA 1
ATOM 660 C C . LYS A 1 82 ? 3.324 -4.990 -18.746 1.00 81.31 82 LYS A C 1
ATOM 662 O O . LYS A 1 82 ? 3.543 -5.740 -19.687 1.00 81.31 82 LYS A O 1
ATOM 667 N N . ARG A 1 83 ? 2.874 -3.744 -18.913 1.00 77.19 83 ARG A N 1
ATOM 668 C CA . ARG A 1 83 ? 2.610 -3.150 -20.232 1.00 77.19 83 ARG A CA 1
ATOM 669 C C . ARG A 1 83 ? 3.891 -2.923 -21.035 1.00 77.19 83 ARG A C 1
ATOM 671 O O . ARG A 1 83 ? 3.883 -3.110 -22.246 1.00 77.19 83 ARG A O 1
ATOM 678 N N . TYR A 1 84 ? 4.962 -2.503 -20.366 1.00 75.06 84 TYR A N 1
ATOM 679 C CA . TYR A 1 84 ? 6.261 -2.227 -20.987 1.00 75.06 84 TYR A CA 1
ATOM 680 C C . TYR A 1 84 ? 7.295 -3.329 -20.762 1.00 75.06 84 TYR A C 1
ATOM 682 O O . TYR A 1 84 ? 8.440 -3.187 -21.197 1.00 75.06 84 TYR A O 1
ATOM 690 N N . ALA A 1 85 ? 6.910 -4.427 -20.110 1.00 76.62 85 ALA A N 1
ATOM 691 C CA . ALA A 1 85 ? 7.677 -5.656 -20.122 1.00 76.62 85 ALA A CA 1
ATOM 692 C C . ALA A 1 85 ? 7.688 -6.146 -21.565 1.00 76.62 85 ALA A C 1
ATOM 694 O O . ALA A 1 85 ? 6.778 -6.833 -22.024 1.00 76.62 85 ALA A O 1
ATOM 695 N N . TRP A 1 86 ? 8.733 -5.760 -22.292 1.00 64.62 86 TRP A N 1
ATOM 696 C CA . TRP A 1 86 ? 9.118 -6.477 -23.490 1.00 64.62 86 TRP A CA 1
ATOM 697 C C . TRP A 1 86 ? 9.215 -7.950 -23.107 1.00 64.62 86 TRP A C 1
ATOM 699 O O . TRP A 1 86 ? 9.828 -8.237 -22.071 1.00 64.62 86 T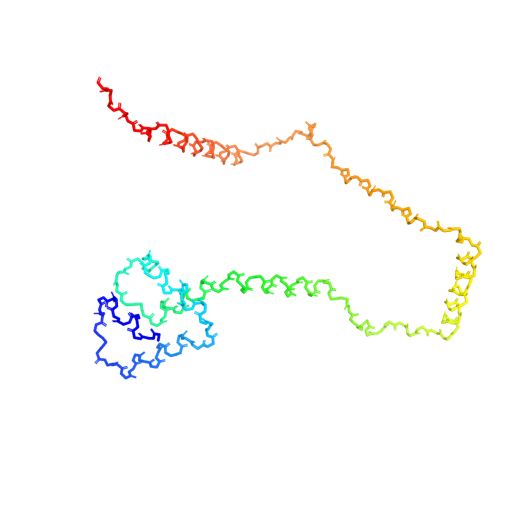RP A O 1
ATOM 709 N N . PRO A 1 87 ? 8.616 -8.870 -23.884 1.00 68.00 87 PRO A N 1
ATOM 710 C CA . PRO A 1 87 ? 8.845 -10.290 -23.695 1.00 68.00 87 PRO A CA 1
ATOM 711 C C . PRO A 1 87 ? 10.356 -10.477 -23.718 1.00 68.00 87 PRO A C 1
ATOM 713 O O . PRO A 1 87 ? 10.993 -10.318 -24.760 1.00 68.00 87 PRO A O 1
ATOM 716 N N . ARG A 1 88 ? 10.952 -10.682 -22.538 1.00 57.88 88 ARG A N 1
ATOM 717 C CA . ARG A 1 88 ? 12.412 -10.749 -22.389 1.00 57.88 88 ARG A CA 1
ATOM 718 C C . ARG A 1 88 ? 12.970 -11.884 -23.241 1.00 57.88 88 ARG A C 1
ATOM 720 O O . ARG A 1 88 ? 14.111 -11.834 -23.681 1.00 57.88 88 ARG A O 1
ATOM 727 N N . GLU A 1 89 ? 12.098 -12.832 -23.543 1.00 54.81 89 GLU A N 1
ATOM 728 C CA . GLU A 1 89 ? 12.241 -13.873 -24.524 1.00 54.81 89 GLU A CA 1
ATOM 729 C C . GLU A 1 89 ? 10.911 -13.902 -25.282 1.00 54.81 89 GLU A C 1
ATOM 731 O O . GLU A 1 89 ? 9.883 -14.315 -24.751 1.00 54.81 89 GLU A O 1
ATOM 736 N N . ILE A 1 90 ? 10.891 -13.429 -26.529 1.00 57.59 90 ILE A N 1
ATOM 737 C CA . ILE A 1 90 ? 9.973 -14.046 -27.486 1.00 57.59 90 ILE A CA 1
ATOM 738 C C . ILE A 1 90 ? 10.518 -15.468 -27.605 1.00 57.59 90 ILE A C 1
ATOM 740 O O . ILE A 1 90 ? 11.498 -15.710 -28.312 1.00 57.59 90 ILE A O 1
ATOM 744 N N . GLU A 1 91 ? 9.967 -16.365 -26.799 1.00 52.47 91 GLU A N 1
ATOM 745 C CA . GLU A 1 91 ? 10.169 -17.805 -26.847 1.00 52.47 91 GLU A CA 1
ATOM 746 C C . GLU A 1 91 ? 9.707 -18.252 -28.246 1.00 52.47 91 GLU A C 1
ATOM 748 O O . GLU A 1 91 ? 8.526 -18.458 -28.497 1.00 52.47 91 GLU A O 1
ATOM 753 N N . GLY A 1 92 ? 10.621 -18.199 -29.223 1.00 54.75 92 GLY A N 1
ATOM 754 C CA . GLY A 1 92 ? 10.301 -18.353 -30.648 1.00 54.75 92 GLY A CA 1
ATOM 755 C C . GLY A 1 92 ? 10.787 -17.241 -31.585 1.00 54.75 92 GLY A C 1
ATOM 756 O O . GLY A 1 92 ? 10.530 -17.331 -32.783 1.00 54.75 92 GLY A O 1
ATOM 757 N N . SER A 1 93 ? 11.513 -16.216 -31.114 1.00 58.56 93 SER A N 1
ATOM 758 C CA . SER A 1 93 ? 12.204 -15.311 -32.044 1.00 58.56 93 SER A CA 1
ATOM 759 C C . SER A 1 93 ? 13.202 -16.138 -32.858 1.00 58.56 93 SER A C 1
ATOM 761 O O . SER A 1 93 ? 14.033 -16.822 -32.245 1.00 58.56 93 SER A O 1
ATOM 763 N N . PRO A 1 94 ? 13.148 -16.120 -34.204 1.00 65.12 94 PRO A N 1
ATOM 764 C CA . PRO A 1 94 ? 14.078 -16.881 -35.018 1.00 65.12 94 PRO A CA 1
ATOM 765 C C . PRO A 1 94 ? 15.497 -16.501 -34.609 1.00 65.12 94 PRO A C 1
ATOM 767 O O . PRO A 1 94 ? 15.889 -15.334 -34.700 1.00 65.12 94 PRO A O 1
ATOM 770 N N . ARG A 1 95 ? 16.274 -17.471 -34.110 1.00 66.88 95 ARG A N 1
ATOM 771 C CA . ARG A 1 95 ? 17.701 -17.248 -33.868 1.00 66.88 95 ARG A CA 1
ATOM 772 C C . ARG A 1 95 ? 18.278 -16.732 -35.182 1.00 66.88 95 ARG A C 1
ATOM 774 O O . ARG A 1 95 ? 18.155 -17.412 -36.195 1.00 66.88 95 ARG A O 1
ATOM 781 N N . LEU A 1 96 ? 18.861 -15.529 -35.171 1.00 72.25 96 LEU A N 1
ATOM 782 C CA . LEU A 1 96 ? 19.437 -14.966 -36.390 1.00 72.25 96 LEU A CA 1
ATOM 783 C C . LEU A 1 96 ? 20.447 -15.960 -36.959 1.00 72.25 96 LEU A C 1
ATOM 785 O O . LEU A 1 96 ? 21.402 -16.320 -36.257 1.00 72.25 96 LEU A O 1
ATOM 789 N N . ASP A 1 97 ? 20.221 -16.342 -38.211 1.00 83.12 97 ASP A N 1
ATOM 790 C CA . ASP A 1 97 ? 21.128 -17.138 -39.026 1.00 83.12 97 ASP A CA 1
ATOM 791 C C . ASP A 1 97 ? 22.520 -16.483 -39.084 1.00 83.12 97 ASP A C 1
ATOM 793 O O . ASP A 1 97 ? 22.655 -15.254 -39.010 1.00 83.12 97 ASP A O 1
ATOM 797 N N . GLU A 1 98 ? 23.572 -17.286 -39.205 1.00 83.81 98 GLU A N 1
ATOM 798 C CA . GLU A 1 98 ? 24.953 -16.803 -39.229 1.00 83.81 98 GLU A CA 1
ATOM 799 C C . GLU A 1 98 ? 25.186 -15.836 -40.395 1.00 83.81 98 GLU A C 1
ATOM 801 O O . GLU A 1 98 ? 25.827 -14.795 -40.216 1.00 83.81 98 GLU A O 1
ATOM 806 N N . ALA A 1 99 ? 24.554 -16.086 -41.548 1.00 85.50 99 ALA A N 1
ATOM 807 C CA . ALA A 1 99 ? 24.587 -15.178 -42.691 1.00 85.50 99 ALA A CA 1
ATOM 808 C C . ALA A 1 99 ? 23.883 -13.838 -42.405 1.00 85.50 99 ALA A C 1
ATOM 810 O O . ALA A 1 99 ? 24.322 -12.776 -42.858 1.00 85.50 99 ALA A O 1
ATOM 811 N N . ALA A 1 100 ? 22.798 -13.839 -41.624 1.00 82.81 100 ALA A N 1
ATOM 812 C CA . ALA A 1 100 ? 22.142 -12.607 -41.184 1.00 82.81 100 ALA A CA 1
ATOM 813 C C . ALA A 1 100 ? 23.036 -11.812 -40.218 1.00 82.81 100 ALA A C 1
ATOM 815 O O . ALA A 1 100 ? 23.164 -10.594 -40.351 1.00 82.81 100 ALA A O 1
ATOM 816 N N . ARG A 1 101 ? 23.731 -12.494 -39.300 1.00 85.69 101 ARG A N 1
ATOM 817 C CA . ARG A 1 101 ? 24.694 -11.854 -38.387 1.00 85.69 101 ARG A CA 1
ATOM 818 C C . ARG A 1 101 ? 25.880 -11.255 -39.137 1.00 85.69 101 ARG A C 1
ATOM 820 O O . ARG A 1 101 ? 26.302 -10.150 -38.802 1.00 85.69 101 ARG A O 1
ATOM 827 N N . ALA A 1 102 ? 26.401 -11.952 -40.145 1.00 88.56 102 ALA A N 1
ATOM 828 C CA . ALA A 1 102 ? 27.485 -11.455 -40.988 1.00 88.56 102 ALA A CA 1
ATOM 829 C C . ALA A 1 102 ? 27.073 -10.178 -41.740 1.00 88.56 102 ALA A C 1
ATOM 831 O O . ALA A 1 102 ? 27.790 -9.181 -41.676 1.00 88.56 102 ALA A O 1
ATOM 832 N N . ARG A 1 103 ? 25.875 -10.160 -42.344 1.00 88.94 103 ARG A N 1
ATOM 833 C CA . ARG A 1 103 ? 25.323 -8.968 -43.012 1.00 88.94 103 ARG A CA 1
ATOM 834 C C . ARG A 1 103 ? 25.175 -7.777 -42.067 1.00 88.94 103 ARG A C 1
ATOM 836 O O . ARG A 1 103 ? 25.569 -6.674 -42.424 1.00 88.94 103 ARG A O 1
ATOM 843 N N . ILE A 1 104 ? 24.668 -7.996 -40.852 1.00 89.12 104 ILE A N 1
ATOM 844 C CA . ILE A 1 104 ? 24.534 -6.932 -39.841 1.00 89.12 104 ILE A CA 1
ATOM 845 C C . ILE A 1 104 ? 25.905 -6.390 -39.422 1.00 89.12 104 ILE A C 1
ATOM 847 O O . ILE A 1 104 ? 26.075 -5.179 -39.295 1.00 89.12 104 ILE A O 1
ATOM 851 N N . ARG A 1 105 ? 26.898 -7.267 -39.222 1.00 91.44 105 ARG A N 1
ATOM 852 C CA . ARG A 1 105 ? 28.270 -6.848 -38.889 1.00 91.44 105 ARG A CA 1
ATOM 853 C C . ARG A 1 105 ? 28.879 -6.005 -40.000 1.00 91.44 105 ARG A C 1
ATOM 855 O O . ARG A 1 105 ? 29.518 -5.002 -39.697 1.00 91.44 105 ARG A O 1
ATOM 862 N N . GLU A 1 106 ? 28.663 -6.391 -41.251 1.00 90.81 106 GLU A N 1
ATOM 863 C CA . GLU A 1 106 ? 29.198 -5.670 -42.401 1.00 90.81 106 GLU A CA 1
ATOM 864 C C . GLU A 1 106 ? 28.513 -4.313 -42.595 1.00 90.81 106 GLU A C 1
ATOM 866 O O . GLU A 1 106 ? 29.195 -3.298 -42.686 1.00 90.81 106 GLU A O 1
ATOM 871 N N . LEU A 1 107 ? 27.181 -4.255 -42.495 1.00 91.56 107 LEU A N 1
ATOM 872 C CA . LEU A 1 107 ? 26.427 -2.994 -42.453 1.00 91.56 107 LEU A CA 1
ATOM 873 C C . LEU A 1 107 ? 26.925 -2.065 -41.342 1.00 91.56 107 LEU A C 1
ATOM 875 O O . LEU A 1 107 ? 27.072 -0.863 -41.541 1.00 91.56 107 LEU A O 1
ATOM 879 N N . HIS A 1 108 ? 27.220 -2.617 -40.166 1.00 90.06 108 HIS A N 1
ATOM 880 C CA . HIS A 1 108 ? 27.729 -1.834 -39.049 1.00 90.06 108 HIS A CA 1
ATOM 881 C C . HIS A 1 108 ? 29.162 -1.335 -39.281 1.00 90.06 108 HIS A C 1
ATOM 883 O O . HIS A 1 108 ? 29.486 -0.217 -38.883 1.00 90.06 108 HIS A O 1
ATOM 889 N N . ARG A 1 109 ? 30.018 -2.127 -39.940 1.00 90.75 109 ARG A N 1
ATOM 890 C CA . ARG A 1 109 ? 31.361 -1.696 -40.364 1.00 90.75 109 ARG A CA 1
ATOM 891 C C . ARG A 1 109 ? 31.281 -0.575 -41.391 1.00 90.75 109 ARG A C 1
ATOM 893 O O . ARG A 1 109 ? 31.933 0.444 -41.202 1.00 90.75 109 ARG A O 1
ATOM 900 N N . GLN A 1 110 ? 30.435 -0.728 -42.407 1.00 90.44 110 GLN A N 1
ATOM 901 C CA . GLN A 1 110 ? 30.182 0.300 -43.416 1.00 90.44 110 GLN A CA 1
ATOM 902 C C . GLN A 1 110 ? 29.648 1.583 -42.781 1.00 90.44 110 GLN A C 1
ATOM 904 O O . GLN A 1 110 ? 30.150 2.663 -43.072 1.00 90.44 110 GLN A O 1
ATOM 909 N N . TYR A 1 111 ? 28.693 1.469 -41.853 1.00 86.19 111 TYR A N 1
ATOM 910 C CA . TYR A 1 111 ? 28.181 2.613 -41.109 1.00 86.19 111 TYR A CA 1
ATOM 911 C C . TYR A 1 111 ? 29.283 3.300 -40.303 1.00 86.19 111 TYR A C 1
ATOM 913 O O . TYR A 1 111 ? 29.384 4.517 -40.363 1.00 86.19 111 TYR A O 1
ATOM 921 N N . ARG A 1 112 ? 30.138 2.555 -39.587 1.00 84.62 112 ARG A N 1
ATOM 922 C CA . ARG A 1 112 ? 31.273 3.137 -38.849 1.00 84.62 112 ARG A CA 1
ATOM 923 C C . ARG A 1 112 ? 32.267 3.837 -39.770 1.00 84.62 112 ARG A C 1
ATOM 925 O O . ARG A 1 112 ? 32.615 4.972 -39.481 1.00 84.62 112 ARG A O 1
ATOM 932 N N . ALA A 1 113 ? 32.654 3.206 -40.875 1.00 84.50 113 ALA A N 1
ATOM 933 C CA . ALA A 1 113 ? 33.576 3.786 -41.849 1.00 84.50 113 ALA A CA 1
ATOM 934 C C . ALA A 1 113 ? 32.994 5.055 -42.490 1.00 84.50 113 ALA A C 1
ATOM 936 O O . ALA A 1 113 ? 33.655 6.087 -42.547 1.00 84.50 113 ALA A O 1
ATOM 937 N N . TRP A 1 114 ? 31.718 5.022 -42.887 1.00 85.31 114 TRP A N 1
ATOM 938 C CA . TRP A 1 114 ? 31.005 6.210 -43.351 1.00 85.31 114 TRP A CA 1
ATOM 939 C C . TRP A 1 114 ? 30.983 7.296 -42.271 1.00 85.31 114 TRP A C 1
ATOM 941 O O . TRP A 1 114 ? 31.253 8.454 -42.565 1.00 85.31 114 TRP A O 1
ATOM 951 N N . ARG A 1 115 ? 30.718 6.929 -41.014 1.00 79.69 115 ARG A N 1
ATOM 952 C CA . ARG A 1 115 ? 30.671 7.853 -39.878 1.00 79.69 115 ARG A CA 1
ATOM 953 C C . ARG A 1 115 ? 32.036 8.492 -39.611 1.00 79.69 115 ARG A C 1
ATOM 955 O O . ARG A 1 115 ? 32.075 9.669 -39.304 1.00 79.69 115 ARG A O 1
ATOM 962 N N . GLU A 1 116 ? 33.130 7.742 -39.713 1.00 77.56 116 GLU A N 1
ATOM 963 C CA . GLU A 1 116 ? 34.503 8.234 -39.516 1.00 77.56 116 GLU A CA 1
ATOM 964 C C . GLU A 1 116 ? 34.937 9.193 -40.630 1.00 77.56 116 GLU A C 1
ATOM 966 O O . GLU A 1 116 ? 35.538 10.223 -40.345 1.00 77.56 116 GLU A O 1
ATOM 971 N N . VAL A 1 117 ? 34.566 8.906 -41.880 1.00 78.69 117 VAL A N 1
ATOM 972 C CA . VAL A 1 117 ? 34.860 9.774 -43.034 1.00 78.69 117 VAL A CA 1
ATOM 973 C C . VAL A 1 117 ? 33.968 11.023 -43.058 1.00 78.69 117 VAL A C 1
ATOM 975 O O . VAL A 1 117 ? 34.402 12.080 -43.505 1.00 78.69 117 VAL A O 1
ATOM 978 N N . ASN A 1 118 ? 32.729 10.921 -42.565 1.00 74.44 118 ASN A N 1
ATOM 979 C CA . ASN A 1 118 ? 31.726 11.992 -42.613 1.00 74.44 118 ASN A CA 1
ATOM 980 C C . ASN A 1 118 ? 31.464 12.657 -41.248 1.00 74.44 118 ASN A C 1
ATOM 982 O O . ASN A 1 118 ? 30.429 13.301 -41.080 1.00 74.44 118 ASN A O 1
ATOM 986 N N . HIS A 1 119 ? 32.376 12.529 -40.274 1.00 63.00 119 HIS A N 1
ATOM 987 C CA . HIS A 1 119 ? 32.340 13.305 -39.023 1.00 63.00 119 HIS A CA 1
ATOM 988 C C . HIS A 1 119 ? 33.310 14.492 -39.079 1.00 63.00 119 HIS A C 1
ATOM 990 O O . HIS A 1 119 ? 34.422 14.394 -38.562 1.00 63.00 119 HIS A O 1
ATOM 996 N N . PRO A 1 120 ? 32.919 15.655 -39.626 1.00 54.78 120 PRO A N 1
ATOM 997 C CA . PRO A 1 120 ? 33.462 16.904 -39.120 1.00 54.78 120 PRO A CA 1
ATOM 998 C C . PRO A 1 120 ? 32.794 17.152 -37.762 1.00 54.78 120 PRO A C 1
ATOM 1000 O O . PRO A 1 120 ? 31.592 16.927 -37.638 1.00 54.78 120 PRO A O 1
ATOM 1003 N N . GLU A 1 121 ? 33.560 17.546 -36.741 1.00 61.47 121 GLU A N 1
ATOM 1004 C CA . GLU A 1 121 ? 33.095 17.856 -35.380 1.00 61.47 121 GLU A CA 1
ATOM 1005 C C . GLU A 1 121 ? 31.584 18.124 -35.254 1.00 61.47 121 GLU A C 1
ATOM 1007 O O . GLU A 1 121 ? 31.084 19.232 -35.463 1.00 61.47 121 GLU A O 1
ATOM 1012 N N . SER A 1 122 ? 30.827 17.084 -34.904 1.00 54.12 122 SER A N 1
ATOM 1013 C CA . SER A 1 122 ? 29.397 17.217 -34.670 1.00 54.12 122 SER A CA 1
ATOM 1014 C C . SER A 1 122 ? 29.210 17.935 -33.330 1.00 54.12 122 SER A C 1
ATOM 1016 O O . SER A 1 122 ? 29.037 17.295 -32.285 1.00 54.12 122 SER A O 1
ATOM 1018 N N . THR A 1 123 ? 29.156 19.270 -33.348 1.00 56.09 123 THR A N 1
ATOM 1019 C CA . THR A 1 123 ? 28.291 19.983 -32.404 1.00 56.09 123 THR A CA 1
ATOM 1020 C C . THR A 1 123 ? 26.910 19.399 -32.635 1.00 56.09 123 THR A C 1
ATOM 1022 O O . THR A 1 123 ? 26.297 19.612 -33.674 1.00 56.09 123 THR A O 1
ATOM 1025 N N . ARG A 1 124 ? 26.497 18.500 -31.737 1.00 51.72 124 ARG A N 1
ATOM 1026 C CA . ARG A 1 124 ? 25.266 17.718 -31.835 1.00 51.72 124 ARG A CA 1
ATOM 1027 C C . ARG A 1 124 ? 24.148 18.665 -32.253 1.00 51.72 124 ARG A C 1
ATOM 1029 O O . ARG A 1 124 ? 23.656 19.411 -31.407 1.00 51.72 124 ARG A O 1
ATOM 1036 N N . ALA A 1 125 ? 23.775 18.656 -33.533 1.00 54.47 125 ALA A N 1
ATOM 1037 C CA . ALA A 1 125 ? 22.613 19.386 -33.989 1.00 54.47 125 ALA A CA 1
ATOM 1038 C C . ALA A 1 125 ? 21.481 18.812 -33.146 1.00 54.47 125 ALA A C 1
ATOM 1040 O O . ALA A 1 125 ? 21.154 17.625 -33.258 1.00 54.47 125 ALA A O 1
ATOM 1041 N N . LYS A 1 126 ? 20.990 19.599 -32.178 1.00 55.66 126 LYS A N 1
ATOM 1042 C CA . LYS A 1 126 ? 19.797 19.235 -31.423 1.00 55.66 126 LYS A CA 1
ATOM 1043 C C . LYS A 1 126 ? 18.792 18.883 -32.503 1.00 55.66 126 LYS A C 1
ATOM 1045 O O . LYS A 1 126 ? 18.530 19.727 -33.359 1.00 55.66 126 LYS A O 1
ATOM 1050 N N . ALA A 1 127 ? 18.323 17.632 -32.508 1.00 60.12 127 ALA A N 1
ATOM 1051 C CA . ALA A 1 127 ? 17.255 17.232 -33.408 1.00 60.12 127 ALA A CA 1
ATOM 1052 C C . ALA A 1 127 ? 16.212 18.355 -33.364 1.00 60.12 127 ALA A C 1
ATOM 1054 O O . ALA A 1 127 ? 15.921 18.814 -32.247 1.00 60.12 127 ALA A O 1
ATOM 1055 N N . PRO A 1 128 ? 15.753 18.865 -34.524 1.00 66.94 128 PRO A N 1
ATOM 1056 C CA . PRO A 1 128 ? 14.827 19.982 -34.539 1.00 66.94 128 PRO A CA 1
ATOM 1057 C C . PRO A 1 128 ? 13.711 19.654 -33.547 1.00 66.94 128 PRO A C 1
ATOM 1059 O O . PRO A 1 128 ? 13.284 18.489 -33.493 1.00 66.94 128 PRO A O 1
ATOM 1062 N N . PRO A 1 129 ? 13.334 20.611 -32.677 1.00 73.56 129 PRO A N 1
ATOM 1063 C CA . PRO A 1 129 ? 12.335 20.357 -31.653 1.00 73.56 129 PRO A CA 1
ATOM 1064 C C . PRO A 1 129 ? 11.154 19.676 -32.331 1.00 73.56 129 PRO A C 1
ATOM 1066 O O . PRO A 1 129 ? 10.693 20.144 -33.374 1.00 73.56 129 PRO A O 1
ATOM 1069 N N . LYS A 1 130 ? 10.741 18.517 -31.795 1.00 74.75 130 LYS A N 1
ATOM 1070 C CA . LYS A 1 130 ? 9.606 17.775 -32.350 1.00 74.75 130 LYS A CA 1
ATOM 1071 C C . LYS A 1 130 ? 8.478 18.784 -32.564 1.00 74.75 130 LYS A C 1
ATOM 1073 O O . LYS A 1 130 ? 8.189 19.517 -31.611 1.00 74.75 130 LYS A O 1
ATOM 1078 N N . PRO A 1 131 ? 7.880 18.852 -33.767 1.00 77.62 131 PRO A N 1
ATOM 1079 C CA . PRO A 1 131 ? 6.784 19.772 -33.995 1.00 77.62 131 PRO A CA 1
ATOM 1080 C C . PRO A 1 131 ? 5.734 19.526 -32.907 1.00 77.62 131 PRO A C 1
ATOM 1082 O O . PRO A 1 131 ? 5.510 18.362 -32.533 1.00 77.62 131 PRO A O 1
ATOM 1085 N N . PRO A 1 132 ? 5.153 20.593 -32.331 1.00 78.50 132 PRO A N 1
ATOM 1086 C CA . PRO A 1 132 ? 4.118 20.437 -31.328 1.00 78.50 132 PRO A CA 1
ATOM 1087 C C . PRO A 1 132 ? 3.041 19.515 -31.894 1.00 78.50 132 PRO A C 1
ATOM 1089 O O . PRO A 1 132 ? 2.732 19.563 -33.088 1.00 78.50 132 PRO A O 1
ATOM 1092 N N . ARG A 1 133 ? 2.501 18.634 -31.045 1.00 78.25 133 ARG A N 1
ATOM 1093 C CA . ARG A 1 133 ? 1.346 17.821 -31.429 1.00 78.25 133 ARG A CA 1
ATOM 1094 C C . ARG A 1 133 ? 0.285 18.780 -31.959 1.00 78.25 133 ARG A C 1
ATOM 1096 O O . ARG A 1 133 ? -0.125 19.673 -31.223 1.00 78.25 133 ARG A O 1
ATOM 1103 N N . GLN A 1 134 ? -0.106 18.614 -33.220 1.00 79.44 134 GLN A N 1
ATOM 1104 C CA . GLN A 1 134 ? -1.211 19.366 -33.797 1.00 79.44 134 GLN A CA 1
ATOM 1105 C C . GLN A 1 134 ? -2.463 18.951 -33.023 1.00 79.44 134 GLN A C 1
ATOM 1107 O O . GLN A 1 134 ? -2.907 17.807 -33.118 1.00 79.44 134 GLN A O 1
ATOM 1112 N N . ILE A 1 135 ? -2.938 19.836 -32.151 1.00 77.81 135 ILE A N 1
ATOM 1113 C CA . ILE A 1 135 ? -4.218 19.673 -31.470 1.00 77.81 135 ILE A CA 1
ATOM 1114 C C . ILE A 1 135 ? -5.261 20.078 -32.513 1.00 77.81 135 ILE A C 1
ATOM 1116 O O . ILE A 1 135 ? -5.136 21.182 -33.045 1.00 77.81 135 ILE A O 1
ATOM 1120 N N . PRO A 1 136 ? -6.226 19.209 -32.857 1.00 79.56 136 PRO A N 1
ATOM 1121 C CA . PRO A 1 136 ? -7.310 19.598 -33.748 1.00 79.56 136 PRO A CA 1
ATOM 1122 C C . PRO A 1 136 ? -8.011 20.836 -33.184 1.00 79.56 136 PRO A C 1
ATOM 1124 O O . PRO A 1 136 ? -8.247 20.918 -31.975 1.00 79.56 136 PRO A O 1
ATOM 1127 N N . ASP A 1 137 ? -8.269 21.820 -34.040 1.00 78.56 137 ASP A N 1
ATOM 1128 C CA . ASP A 1 137 ? -8.963 23.036 -33.639 1.00 78.56 137 ASP A CA 1
ATOM 1129 C C . ASP A 1 137 ? -10.458 22.731 -33.520 1.00 78.56 137 ASP A C 1
ATOM 1131 O O . ASP A 1 137 ? -11.191 22.691 -34.502 1.00 78.56 137 ASP A O 1
ATOM 1135 N N . TYR A 1 138 ? -10.891 22.445 -32.295 1.00 74.06 138 TYR A N 1
ATOM 1136 C CA . TYR A 1 138 ? -12.281 22.133 -31.967 1.00 74.06 138 TYR A CA 1
ATOM 1137 C C . TYR A 1 138 ? -13.149 23.393 -31.792 1.00 74.06 138 TYR A C 1
ATOM 1139 O O . TYR A 1 138 ? -14.252 23.300 -31.258 1.00 74.06 138 TYR A O 1
ATOM 1147 N N . SER A 1 139 ? -12.671 24.581 -32.183 1.00 72.12 139 SER A N 1
ATOM 1148 C CA . SER A 1 139 ? -13.432 25.832 -32.036 1.00 72.12 139 SER A CA 1
ATOM 1149 C C . SER A 1 139 ? -14.682 25.901 -32.920 1.00 72.12 139 SER A C 1
ATOM 1151 O O . SER A 1 139 ? -15.635 26.594 -32.566 1.00 72.12 139 SER A O 1
ATOM 1153 N N . GLU A 1 140 ? -14.705 25.153 -34.025 1.00 71.00 140 GLU A N 1
ATOM 1154 C CA . GLU A 1 140 ? -15.829 25.109 -34.969 1.00 71.00 140 GLU A CA 1
ATOM 1155 C C . GLU A 1 140 ? -16.778 23.920 -34.744 1.00 71.00 140 GLU A C 1
ATOM 1157 O O . GLU A 1 140 ? -17.873 23.888 -35.308 1.00 71.00 140 GLU A O 1
ATOM 1162 N N . GLU A 1 141 ? -16.407 22.947 -33.904 1.00 68.56 141 GLU A N 1
ATOM 1163 C CA . GLU A 1 141 ? -17.307 21.843 -33.581 1.00 68.56 141 GLU A CA 1
ATOM 1164 C C . GLU A 1 141 ? -18.444 22.347 -32.685 1.00 68.56 141 GLU A C 1
ATOM 1166 O O . GLU A 1 141 ? -18.226 22.878 -31.592 1.00 68.56 141 GLU A O 1
ATOM 1171 N N . GLN A 1 142 ? -19.691 22.162 -33.133 1.00 60.88 142 GLN A N 1
ATOM 1172 C CA . GLN A 1 142 ? -20.863 22.359 -32.285 1.00 60.88 142 GLN A CA 1
ATOM 1173 C C . GLN A 1 142 ? -20.848 21.305 -31.177 1.00 60.88 142 GLN A C 1
ATOM 1175 O O . GLN A 1 142 ? -21.376 20.205 -31.318 1.00 60.88 142 GLN A O 1
ATOM 1180 N N . ILE A 1 143 ? -20.224 21.646 -30.051 1.00 66.81 143 ILE A N 1
ATOM 1181 C CA . ILE A 1 143 ? -20.281 20.830 -28.846 1.00 66.81 143 ILE A CA 1
ATOM 1182 C C . ILE A 1 143 ? -21.723 20.894 -28.335 1.00 66.81 143 ILE A C 1
ATOM 1184 O O . ILE A 1 143 ? -22.138 21.868 -27.701 1.00 66.81 143 ILE A O 1
ATOM 1188 N N . GLU A 1 144 ? -22.501 19.848 -28.605 1.00 71.94 144 GLU A N 1
ATOM 1189 C CA . GLU A 1 144 ? -23.820 19.665 -28.011 1.00 71.94 144 GLU A CA 1
ATOM 1190 C C . GLU A 1 144 ? -23.653 19.414 -26.511 1.00 71.94 144 GLU A C 1
ATOM 1192 O O . GLU A 1 144 ? -23.426 18.301 -26.030 1.00 71.94 144 GLU A O 1
ATOM 1197 N N . ILE A 1 145 ? -23.719 20.496 -25.738 1.00 73.19 145 ILE A N 1
ATOM 1198 C CA . ILE A 1 145 ? -23.663 20.416 -24.285 1.00 73.19 145 ILE A CA 1
ATOM 1199 C C . ILE A 1 145 ? -24.928 19.703 -23.811 1.00 73.19 145 ILE A C 1
ATOM 1201 O O . ILE A 1 145 ? -26.001 20.306 -23.741 1.00 73.19 145 ILE A O 1
ATOM 1205 N N . THR A 1 146 ? -24.783 18.428 -23.451 1.00 78.88 146 THR A N 1
ATOM 1206 C CA . THR A 1 146 ? -25.866 17.645 -22.849 1.00 78.88 146 THR A CA 1
ATOM 1207 C C . THR A 1 146 ? -26.430 18.363 -21.620 1.00 78.88 146 THR A C 1
ATOM 1209 O O . THR A 1 146 ? -25.702 18.997 -20.847 1.00 78.88 146 THR A O 1
ATOM 1212 N N . ASP A 1 147 ? -27.739 18.250 -21.391 1.00 75.75 147 ASP A N 1
ATOM 1213 C CA . ASP A 1 147 ? -28.399 18.929 -20.267 1.00 75.75 147 ASP A CA 1
ATOM 1214 C C . ASP A 1 147 ? -27.831 18.516 -18.898 1.00 75.75 147 ASP A C 1
ATOM 1216 O O . ASP A 1 147 ? -27.839 19.305 -17.949 1.00 75.75 147 ASP A O 1
ATOM 1220 N N . ALA A 1 148 ? -27.270 17.308 -18.794 1.00 72.75 148 ALA A N 1
ATOM 1221 C CA . ALA A 1 148 ? -26.536 16.859 -17.615 1.00 72.75 148 ALA A CA 1
ATOM 1222 C C . ALA A 1 148 ? -25.277 17.710 -17.363 1.00 72.75 148 ALA A C 1
ATOM 1224 O O . ALA A 1 148 ? -25.038 18.135 -16.228 1.00 72.75 148 ALA A O 1
ATOM 1225 N N . LEU A 1 149 ? -24.514 18.026 -18.416 1.00 78.88 149 LEU A N 1
ATOM 1226 C CA . LEU A 1 149 ? -23.331 18.882 -18.323 1.00 78.88 149 LEU A CA 1
ATOM 1227 C C . LEU A 1 149 ? -23.717 20.326 -17.972 1.00 78.88 149 LEU A C 1
ATOM 1229 O O . LEU A 1 149 ? -23.068 20.938 -17.124 1.00 78.88 149 LEU A O 1
ATOM 1233 N N . ARG A 1 150 ? -24.823 20.850 -18.527 1.00 80.50 150 ARG A N 1
ATOM 1234 C CA . ARG A 1 150 ? -25.350 22.180 -18.149 1.00 80.50 150 ARG A CA 1
ATOM 1235 C C . ARG A 1 150 ? -25.695 22.258 -16.666 1.00 80.50 150 ARG A C 1
ATOM 1237 O O . ARG A 1 150 ? -25.334 23.227 -16.000 1.00 80.50 150 ARG A O 1
ATOM 1244 N N . ARG A 1 151 ? -26.368 21.236 -16.124 1.00 78.06 151 ARG A N 1
ATOM 1245 C CA . ARG A 1 151 ? -26.701 21.177 -14.690 1.00 78.06 151 ARG A CA 1
ATOM 1246 C C . ARG A 1 151 ? -25.446 21.098 -13.823 1.00 78.06 151 ARG A C 1
ATOM 1248 O O . ARG A 1 151 ? -25.373 21.803 -12.819 1.00 78.06 151 ARG A O 1
ATOM 1255 N N . ALA A 1 152 ? -24.455 20.299 -14.221 1.00 82.25 152 ALA A N 1
ATOM 1256 C CA . ALA A 1 152 ? -23.194 20.168 -13.492 1.00 82.25 152 ALA A CA 1
ATOM 1257 C C . ALA A 1 152 ? -22.393 21.482 -13.464 1.00 82.25 152 ALA A C 1
ATOM 1259 O O . ALA A 1 152 ? -21.896 21.879 -12.409 1.00 82.25 152 ALA A O 1
ATOM 1260 N N . LEU A 1 153 ? -22.316 22.192 -14.593 1.00 86.94 153 LEU A N 1
ATOM 1261 C CA . LEU A 1 153 ? -21.652 23.496 -14.672 1.00 86.94 153 LEU A CA 1
ATOM 1262 C C . LEU A 1 153 ? -22.376 24.549 -13.828 1.00 86.94 153 LEU A C 1
ATOM 1264 O O . LEU A 1 153 ? -21.736 25.228 -13.028 1.00 86.94 153 LEU A O 1
ATOM 1268 N N . LYS A 1 154 ? -23.712 24.606 -13.898 1.00 86.25 154 LYS A N 1
ATOM 1269 C CA . LYS A 1 154 ? -24.518 25.531 -13.087 1.00 86.25 154 LYS A CA 1
ATOM 1270 C C . LYS A 1 154 ? -24.379 25.264 -11.584 1.00 86.25 154 LYS A C 1
ATOM 1272 O O . LYS A 1 154 ? -24.306 26.200 -10.790 1.00 86.25 154 LYS A O 1
ATOM 1277 N N . ALA A 1 155 ? -24.300 23.994 -11.182 1.00 82.31 155 ALA A N 1
ATOM 1278 C CA . ALA A 1 155 ? -24.029 23.621 -9.795 1.00 82.31 155 ALA A CA 1
ATOM 1279 C C . ALA A 1 155 ? -22.624 24.066 -9.355 1.00 82.31 155 ALA A C 1
ATOM 1281 O O . ALA A 1 155 ? -22.463 24.610 -8.263 1.00 82.31 155 ALA A O 1
ATOM 1282 N N . LYS A 1 156 ? -21.615 23.901 -10.218 1.00 86.62 156 LYS A N 1
ATOM 1283 C CA . LYS A 1 156 ? -20.239 24.336 -9.944 1.00 86.62 156 LYS A CA 1
ATOM 1284 C C . LYS A 1 156 ? -20.137 25.858 -9.803 1.00 86.62 156 LYS A C 1
ATOM 1286 O O . LYS A 1 156 ? -19.481 26.327 -8.878 1.00 86.62 156 LYS A O 1
ATOM 1291 N N . GLU A 1 157 ? -20.823 26.617 -10.653 1.00 87.50 157 GLU A N 1
ATOM 1292 C CA . GLU A 1 157 ? -20.902 28.083 -10.563 1.00 87.50 157 GLU A CA 1
ATOM 1293 C C . GLU A 1 157 ? -21.619 28.564 -9.295 1.00 87.50 157 GLU A C 1
ATOM 1295 O O . GLU A 1 157 ? -21.196 29.529 -8.657 1.00 87.50 157 GLU A O 1
ATOM 1300 N N . ALA A 1 158 ? -22.685 27.877 -8.876 1.00 81.12 158 ALA A N 1
ATOM 1301 C CA . ALA A 1 158 ? -23.357 28.188 -7.616 1.00 81.12 158 ALA A CA 1
ATOM 1302 C C . ALA A 1 158 ? -22.425 27.966 -6.412 1.00 81.12 158 ALA A C 1
ATOM 1304 O O . ALA A 1 158 ? -22.380 28.785 -5.493 1.00 81.12 158 ALA A O 1
ATOM 1305 N N . VAL A 1 159 ? -21.631 26.892 -6.439 1.00 82.50 159 VAL A N 1
ATOM 1306 C CA . VAL A 1 159 ? -20.646 26.590 -5.392 1.00 82.50 159 VAL A CA 1
ATOM 1307 C C . VAL A 1 159 ? -19.536 27.643 -5.351 1.00 82.50 159 VAL A C 1
ATOM 1309 O O . VAL A 1 159 ? -19.212 28.136 -4.270 1.00 82.50 159 VAL A O 1
ATOM 1312 N N . THR A 1 160 ? -18.986 28.052 -6.497 1.00 80.31 160 THR A N 1
ATOM 1313 C CA . THR A 1 160 ? -17.937 29.086 -6.539 1.00 80.31 160 THR A CA 1
ATOM 1314 C C . THR A 1 160 ? -18.453 30.452 -6.082 1.00 80.31 160 THR A C 1
ATOM 1316 O O . THR A 1 160 ? -17.762 31.144 -5.332 1.00 80.31 160 THR A O 1
ATOM 1319 N N . LYS A 1 161 ? -19.693 30.818 -6.427 1.00 76.62 161 LYS A N 1
ATOM 1320 C CA . LYS A 1 161 ? -20.331 32.064 -5.967 1.00 76.62 161 LYS A CA 1
ATOM 1321 C C . LYS A 1 161 ? -20.614 32.063 -4.459 1.00 76.62 161 LYS A C 1
ATOM 1323 O O . LYS A 1 161 ? -20.427 33.080 -3.784 1.00 76.62 161 LYS A O 1
ATOM 1328 N N . ASN A 1 162 ? -21.001 30.917 -3.901 1.00 74.12 162 ASN A N 1
ATOM 1329 C CA . ASN A 1 162 ? -21.190 30.758 -2.457 1.00 74.12 162 ASN A CA 1
ATOM 1330 C C . ASN A 1 162 ? -19.859 30.844 -1.689 1.00 74.12 162 ASN A C 1
ATOM 1332 O O . ASN A 1 162 ? -19.802 31.447 -0.621 1.00 74.12 162 ASN A O 1
ATOM 1336 N N . LEU A 1 163 ? -18.770 30.311 -2.251 1.00 68.69 163 LEU A N 1
ATOM 1337 C CA . LEU A 1 163 ? -17.433 30.394 -1.650 1.00 68.69 163 LEU A CA 1
ATOM 1338 C C . LEU A 1 163 ? -16.863 31.821 -1.689 1.00 68.69 163 LEU A C 1
ATOM 1340 O O . LEU A 1 163 ? -16.293 32.281 -0.700 1.00 68.69 163 LEU A O 1
ATOM 1344 N N . SER A 1 164 ? -17.069 32.545 -2.792 1.00 69.62 164 SER A N 1
ATOM 1345 C CA . SER A 1 164 ? -16.670 33.954 -2.921 1.00 69.62 164 SER A CA 1
ATOM 1346 C C . SER A 1 164 ? -17.452 34.864 -1.961 1.00 69.62 164 SER A C 1
ATOM 1348 O O . SER A 1 164 ? -16.852 35.658 -1.240 1.00 69.62 164 SER A O 1
ATOM 1350 N N . SER A 1 165 ? -18.771 34.686 -1.842 1.00 62.91 165 SER A N 1
ATOM 1351 C CA . SER A 1 165 ? -19.588 35.483 -0.911 1.00 62.91 165 SER A CA 1
ATOM 1352 C C . SER A 1 165 ? -19.346 35.154 0.572 1.00 62.91 165 SER A C 1
ATOM 1354 O O . SER A 1 165 ? -19.531 36.019 1.430 1.00 62.91 165 SER A O 1
ATOM 1356 N N . ALA A 1 166 ? -18.892 33.939 0.896 1.00 59.97 166 ALA A N 1
ATOM 1357 C CA . ALA A 1 166 ? -18.456 33.569 2.245 1.00 59.97 166 ALA A CA 1
ATOM 1358 C C . ALA A 1 166 ? -17.085 34.167 2.623 1.00 59.97 166 ALA A C 1
ATOM 1360 O O . ALA A 1 166 ? -16.829 34.416 3.802 1.00 59.97 166 ALA A O 1
ATOM 1361 N N . SER A 1 167 ? -16.221 34.421 1.635 1.00 59.91 167 SER A N 1
ATOM 1362 C CA . SER A 1 167 ? -14.940 35.117 1.808 1.00 59.91 167 SER A CA 1
ATOM 1363 C C . SER A 1 167 ? -15.128 36.619 2.060 1.00 59.91 167 SER A C 1
ATOM 1365 O O . SER A 1 167 ? -14.408 37.184 2.882 1.00 59.91 167 SER A O 1
ATOM 1367 N N . GLU A 1 168 ? -16.124 37.253 1.435 1.00 58.91 168 GLU A N 1
ATOM 1368 C CA . GLU A 1 168 ? -16.409 38.687 1.600 1.00 58.91 168 GLU A CA 1
ATOM 1369 C C . GLU A 1 168 ? -16.906 39.038 3.019 1.00 58.91 168 GLU A C 1
ATOM 1371 O O . GLU A 1 168 ? -16.556 40.079 3.571 1.00 58.91 168 GLU A O 1
ATOM 1376 N N . ARG A 1 169 ? -17.675 38.141 3.659 1.00 59.03 169 ARG A N 1
ATOM 1377 C CA . ARG A 1 169 ? -18.250 38.350 5.008 1.00 59.03 169 ARG A CA 1
ATOM 1378 C C . ARG A 1 169 ? -17.262 38.154 6.165 1.00 59.03 169 ARG A C 1
ATOM 1380 O O . ARG A 1 169 ? -17.639 38.354 7.315 1.00 59.03 169 ARG A O 1
ATOM 1387 N N . ARG A 1 170 ?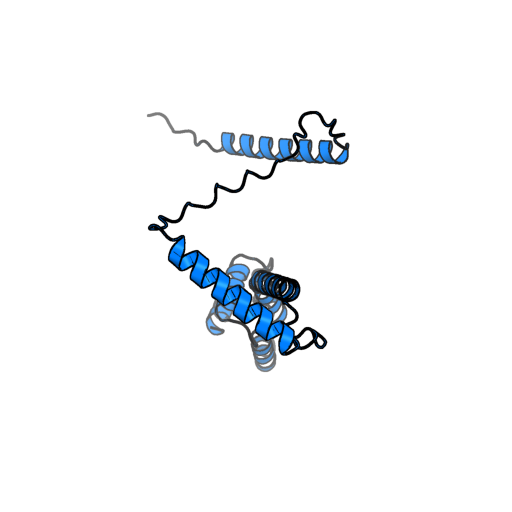 -16.020 37.739 5.889 1.00 58.59 170 ARG A N 1
ATOM 1388 C CA . ARG A 1 170 ? -14.970 37.502 6.899 1.00 58.59 170 ARG A CA 1
ATOM 1389 C C . ARG A 1 170 ? -13.935 38.630 6.986 1.00 58.59 170 ARG A C 1
ATOM 1391 O O . ARG A 1 170 ? -12.869 38.406 7.552 1.00 58.59 170 ARG A O 1
ATOM 1398 N N . ARG A 1 171 ? -14.203 39.826 6.446 1.00 58.25 171 ARG A N 1
ATOM 1399 C CA . ARG A 1 171 ? -13.345 40.993 6.716 1.00 58.25 171 ARG A CA 1
ATOM 1400 C C . ARG A 1 171 ? -13.686 41.554 8.108 1.00 58.25 171 ARG A C 1
ATOM 1402 O O . ARG A 1 171 ? -14.825 41.980 8.299 1.00 58.25 171 ARG A O 1
ATOM 1409 N N . PRO A 1 172 ? -12.766 41.518 9.090 1.00 57.12 172 PRO A N 1
ATOM 1410 C CA . PRO A 1 172 ? -13.017 42.072 10.415 1.00 57.12 172 PRO A CA 1
ATOM 1411 C C . PRO A 1 172 ? -13.148 43.597 10.327 1.00 57.12 172 PRO A C 1
ATOM 1413 O O . PRO A 1 172 ? -12.358 44.264 9.663 1.00 57.12 172 PRO A O 1
ATOM 1416 N N . HIS A 1 173 ? -14.173 44.137 10.983 1.00 54.06 173 HIS A N 1
ATOM 1417 C CA . HIS A 1 173 ? -14.374 45.571 11.137 1.00 54.06 173 HIS A CA 1
ATOM 1418 C C . HIS A 1 173 ? -13.277 46.110 12.064 1.00 54.06 173 HIS A C 1
ATOM 1420 O O . HIS A 1 173 ? -13.307 45.860 13.267 1.00 54.06 173 HIS A O 1
ATOM 1426 N N . GLU A 1 174 ? -12.293 46.818 11.510 1.00 59.94 174 GLU A N 1
ATOM 1427 C CA . GLU A 1 174 ? -11.324 47.556 12.322 1.00 59.94 174 GLU A CA 1
ATOM 1428 C C . GLU A 1 174 ? -12.052 48.693 13.063 1.00 59.94 174 GLU A C 1
ATOM 1430 O O . GLU A 1 174 ? -12.800 49.448 12.423 1.00 59.94 174 GLU A O 1
ATOM 1435 N N . PRO A 1 175 ? -11.891 48.815 14.394 1.00 57.69 175 PRO A N 1
ATOM 1436 C CA . PRO A 1 175 ? -12.402 49.956 15.136 1.00 57.69 175 PRO A CA 1
ATOM 1437 C C . PRO A 1 175 ? -11.539 51.184 14.825 1.00 57.69 175 PRO A C 1
ATOM 1439 O O . PRO A 1 175 ? -10.315 51.145 14.944 1.00 57.69 175 PRO A O 1
ATOM 1442 N N . LYS A 1 176 ? -12.189 52.267 14.388 1.00 56.84 176 LYS A N 1
ATOM 1443 C CA . LYS A 1 176 ? -11.534 53.558 14.138 1.00 56.84 176 LYS A CA 1
ATOM 1444 C C . LYS A 1 176 ? -11.093 54.209 15.465 1.00 56.84 176 LYS A C 1
ATOM 1446 O O . LYS A 1 176 ? -11.802 54.022 16.454 1.00 56.84 176 LYS A O 1
ATOM 1451 N N . PRO A 1 177 ? -9.960 54.939 15.468 1.00 66.12 177 PRO A N 1
ATOM 1452 C CA . PRO A 1 177 ? -9.441 55.649 16.638 1.00 66.12 177 PRO A CA 1
ATOM 1453 C C . PRO A 1 177 ? -10.316 56.835 17.055 1.00 66.12 177 PRO A C 1
ATOM 1455 O O . PRO A 1 177 ? -10.989 57.419 16.171 1.00 66.12 177 PRO A O 1
#

Mean predicted aligned error: 19.27 Å

Foldseek 3Di:
DVVVLVPQADEPPDPDPVVQVVLLVVLCPPADPVLQVVLSVCVVVCVVVDRHRQGSVRSSVSSCVSCVVVVVVVVVVVVVCVVPPDVPDPVDDPPDDPVNVVVVVVVVVVVVVCCVVPDDPPPPPPPPPDPPPPDPDCVPPPPPCPVVNVVVVVVVVVVVVVVVVVVVVPDDDDDDD

Sequence (177 aa):
MLTRLLATYPCRAPSDFRLVKPAYMQAMEKVSQYALFEAERRINQNALGHGFMPSPSELRGQIDHVMEPFLERERRARAEAKRYAWPREIEGSPRLDEAARARIRELHRQYRAWREVNHPESTRAKAPPKPPRQIPDYSEEQIEITDALRRALKAKEAVTKNLSSASERRRPHEPKP

Radius of gyration: 32.63 Å; Cα contacts (8 Å, |Δi|>4): 46; chains: 1; bounding box: 63×74×74 Å

Solvent-accessible surface area (backbone atoms only — not comparable to full-atom values): 10965 Å² total; per-residue (Å²): 113,73,68,61,68,64,71,76,33,60,67,74,76,67,96,51,63,81,68,49,51,57,47,42,54,58,45,52,57,94,58,52,73,66,38,52,52,53,29,50,53,41,48,76,70,44,69,76,77,53,77,54,56,72,50,42,68,55,48,32,53,41,28,50,60,64,41,43,67,58,54,49,50,50,51,49,52,52,52,49,49,60,72,69,50,64,67,90,61,61,89,76,60,79,77,77,49,71,70,56,51,50,51,53,54,49,53,51,49,52,50,48,53,50,47,67,78,68,57,69,86,73,73,72,73,69,70,73,76,75,74,74,82,85,70,80,81,62,86,80,58,84,76,79,75,48,70,67,56,52,52,53,50,54,51,50,52,51,51,52,53,52,52,53,56,57,57,64,73,67,67,79,85,79,84,80,132